Protein AF-A0A136PRM9-F1 (afdb_monomer_lite)

Radius of gyration: 19.66 Å; chains: 1; bounding box: 31×57×50 Å

Secondary structure (DSSP, 8-state):
-PPPPPPPPHHHHHHHHHHHHT-----EE-EEEEETTEEEEEEEETTEEEEEEEE---TT--S--EEEEEEEETTEEEEEEEEE--SSEE-PPEEEE--TT--EEEEEEEEEE-TTS-EEEEEEPPPEEE-

Foldseek 3Di:
DDDDDDDDDPVVVVVVVVCVVVPAFDKDAWAWDDDQQKIWTWDDDDQKIKIWMFRRDCRQHDAWFKKWKWKQWQNRTDTFDIDIGHDGTIDDIGMDGNDPPDWTKIKMWIWTAHNVRHTPGTDIIIIITHD

Structure (mmCIF, N/CA/C/O backbone):
data_AF-A0A136PRM9-F1
#
_entry.id   AF-A0A136PRM9-F1
#
loop_
_atom_site.group_PDB
_atom_site.id
_atom_site.type_symbol
_atom_site.label_atom_id
_atom_site.label_alt_id
_atom_site.label_comp_id
_atom_site.label_asym_id
_atom_site.label_entity_id
_atom_site.label_seq_id
_atom_site.pdbx_PDB_ins_code
_atom_site.Cartn_x
_atom_site.Cartn_y
_atom_site.Cartn_z
_atom_site.occupancy
_atom_site.B_iso_or_equiv
_atom_site.auth_seq_id
_atom_site.auth_comp_id
_atom_site.auth_asym_id
_atom_site.auth_atom_id
_atom_site.pdbx_PDB_model_num
ATOM 1 N N . MET A 1 1 ? 17.173 -46.806 -6.694 1.00 51.62 1 MET A N 1
ATOM 2 C CA . MET A 1 1 ? 17.937 -45.981 -7.653 1.00 51.62 1 MET A CA 1
ATOM 3 C C . MET A 1 1 ? 16.941 -45.084 -8.357 1.00 51.62 1 MET A C 1
ATOM 5 O O . MET A 1 1 ? 16.127 -45.587 -9.121 1.00 51.62 1 MET A O 1
ATOM 9 N N . GLU A 1 2 ? 16.925 -43.801 -8.018 1.00 59.72 2 GLU A N 1
ATOM 10 C CA . GLU A 1 2 ? 16.049 -42.818 -8.657 1.00 59.72 2 GLU A CA 1
ATOM 11 C C . GLU A 1 2 ? 16.639 -42.483 -10.033 1.00 59.72 2 GLU A C 1
ATOM 13 O O . GLU A 1 2 ? 17.811 -42.121 -10.139 1.00 59.72 2 GLU A O 1
ATOM 18 N N . LYS A 1 3 ? 15.883 -42.727 -11.111 1.00 69.00 3 LYS A N 1
ATOM 19 C CA . LYS A 1 3 ? 16.324 -42.374 -12.465 1.00 69.00 3 LYS A CA 1
ATOM 20 C C . LYS A 1 3 ? 16.215 -40.862 -12.614 1.00 69.00 3 LYS A C 1
ATOM 22 O O . LYS A 1 3 ? 15.136 -40.316 -12.409 1.00 69.00 3 LYS A O 1
ATOM 27 N N . ASN A 1 4 ? 17.306 -40.217 -13.021 1.00 71.88 4 ASN A N 1
ATOM 28 C CA . ASN A 1 4 ? 17.274 -38.803 -13.375 1.00 71.88 4 ASN A CA 1
ATOM 29 C C . ASN A 1 4 ? 16.205 -38.550 -14.451 1.00 71.88 4 ASN A C 1
ATOM 31 O O . ASN A 1 4 ? 16.065 -39.370 -15.370 1.00 71.88 4 ASN A O 1
ATOM 35 N N . PRO A 1 5 ? 15.460 -37.437 -14.356 1.00 75.44 5 PRO A N 1
ATOM 36 C CA . PRO A 1 5 ? 14.480 -37.088 -15.367 1.00 75.44 5 PRO A CA 1
ATOM 37 C C . PRO A 1 5 ? 15.162 -36.902 -16.732 1.00 75.44 5 PRO A C 1
ATOM 39 O O . PRO A 1 5 ? 16.322 -36.479 -16.796 1.00 75.44 5 PRO A O 1
ATOM 42 N N . PRO A 1 6 ? 14.464 -37.234 -17.832 1.00 80.19 6 PRO A N 1
ATOM 43 C CA . PRO A 1 6 ? 15.000 -37.043 -19.169 1.00 80.19 6 PRO A CA 1
ATOM 44 C C . PRO A 1 6 ? 15.274 -35.553 -19.431 1.00 80.19 6 PRO A C 1
ATOM 46 O O . PRO A 1 6 ? 14.539 -34.695 -18.930 1.00 80.19 6 PRO A O 1
ATOM 49 N N . PRO A 1 7 ? 16.312 -35.228 -20.221 1.00 79.00 7 PRO A N 1
ATOM 50 C CA . PRO A 1 7 ? 16.608 -33.849 -20.571 1.00 79.00 7 PRO A CA 1
ATOM 51 C C . PRO A 1 7 ? 15.445 -33.218 -21.360 1.00 79.00 7 PRO A C 1
ATOM 53 O O . PRO A 1 7 ? 14.710 -33.927 -22.057 1.00 79.00 7 PRO A O 1
ATOM 56 N N . PRO A 1 8 ? 15.268 -31.886 -21.280 1.00 81.38 8 PRO A N 1
ATOM 57 C CA . PRO A 1 8 ? 14.227 -31.190 -22.023 1.00 81.38 8 PRO A CA 1
ATOM 58 C C . PRO A 1 8 ? 14.375 -31.406 -23.531 1.00 81.38 8 PRO A C 1
ATOM 60 O O . PRO A 1 8 ? 15.483 -31.432 -24.064 1.00 81.38 8 PRO A O 1
ATOM 63 N N . SER A 1 9 ? 13.246 -31.510 -24.235 1.00 88.38 9 SER A N 1
ATOM 64 C CA . SER A 1 9 ? 13.254 -31.574 -25.700 1.00 88.38 9 SER A CA 1
ATOM 65 C C . SER A 1 9 ? 13.833 -30.295 -26.319 1.00 88.38 9 SER A C 1
ATOM 67 O O . SER A 1 9 ? 13.695 -29.201 -25.769 1.00 88.38 9 SER A O 1
ATOM 69 N N . GLU A 1 10 ? 14.401 -30.403 -27.520 1.00 84.31 10 GLU A N 1
ATOM 70 C CA . GLU A 1 10 ? 14.920 -29.253 -28.277 1.00 84.31 10 GLU A CA 1
ATOM 71 C C . GLU A 1 10 ? 13.845 -28.171 -28.508 1.00 84.31 10 GLU A C 1
ATOM 73 O O . GLU A 1 10 ? 14.126 -26.973 -28.502 1.00 84.31 10 GLU A O 1
ATOM 78 N N . ARG A 1 11 ? 12.579 -28.589 -28.634 1.00 84.00 11 ARG A N 1
ATOM 79 C CA . ARG A 1 11 ? 11.422 -27.693 -28.739 1.00 84.00 11 ARG A CA 1
ATOM 80 C C . ARG A 1 11 ? 11.178 -26.906 -27.448 1.00 84.00 11 ARG A C 1
ATOM 82 O O . ARG A 1 11 ? 10.873 -25.720 -27.522 1.00 84.00 11 ARG A O 1
ATOM 89 N N . ALA A 1 12 ? 11.339 -27.538 -26.285 1.00 79.75 12 ALA A N 1
ATOM 90 C CA . ALA A 1 12 ? 11.230 -26.864 -24.990 1.00 79.75 12 ALA A CA 1
ATOM 91 C C . ALA A 1 12 ? 12.366 -25.849 -24.785 1.00 79.75 12 ALA A C 1
ATOM 93 O O . ALA A 1 12 ? 12.124 -24.748 -24.298 1.00 79.75 12 ALA A O 1
ATOM 94 N N . LEU A 1 13 ? 13.582 -26.184 -25.228 1.00 82.62 13 LEU A N 1
ATOM 95 C CA . LEU A 1 13 ? 14.729 -25.272 -25.181 1.00 82.62 13 LEU A CA 1
ATOM 96 C C . LEU A 1 13 ? 14.535 -24.052 -26.097 1.00 82.62 13 LEU A C 1
ATOM 98 O O . LEU A 1 13 ? 14.802 -22.928 -25.676 1.00 82.62 13 LEU A O 1
ATOM 102 N N . LYS A 1 14 ? 14.012 -24.246 -27.318 1.00 80.88 14 LYS A N 1
ATOM 103 C CA . LYS A 1 14 ? 13.691 -23.140 -28.241 1.00 80.88 14 LYS A CA 1
ATOM 104 C C . LYS A 1 14 ? 12.583 -22.233 -27.701 1.00 80.88 14 LYS A C 1
ATOM 106 O O . LYS A 1 14 ? 12.742 -21.018 -27.739 1.00 80.88 14 LYS A O 1
ATOM 111 N N . ALA A 1 15 ? 11.519 -22.804 -27.133 1.00 74.88 15 ALA A N 1
ATOM 112 C CA . ALA A 1 15 ? 10.437 -22.029 -26.522 1.00 74.88 15 ALA A CA 1
ATOM 113 C C . ALA A 1 15 ? 10.924 -21.193 -25.322 1.00 74.88 15 ALA A C 1
ATOM 115 O O . ALA A 1 15 ? 10.594 -20.015 -25.219 1.00 74.88 15 ALA A O 1
ATOM 116 N N . ALA A 1 16 ? 11.765 -21.763 -24.452 1.00 70.56 16 ALA A N 1
ATOM 117 C CA . ALA A 1 16 ? 12.363 -21.027 -23.339 1.00 70.56 16 ALA A CA 1
ATOM 118 C C . ALA A 1 16 ? 13.270 -19.879 -23.822 1.00 70.56 16 ALA A C 1
ATOM 120 O O . ALA A 1 16 ? 13.211 -18.777 -23.281 1.00 70.56 16 ALA A O 1
ATOM 121 N N . ALA A 1 17 ? 14.065 -20.110 -24.872 1.00 71.38 17 ALA A N 1
ATOM 122 C CA . ALA A 1 17 ? 14.927 -19.086 -25.458 1.00 71.38 17 ALA A CA 1
ATOM 123 C C . ALA A 1 17 ? 14.134 -17.942 -26.121 1.00 71.38 17 ALA A C 1
ATOM 125 O O . ALA A 1 17 ? 14.548 -16.785 -26.051 1.00 71.38 17 ALA A O 1
ATOM 126 N N . GLU A 1 18 ? 12.989 -18.235 -26.745 1.00 70.19 18 GLU A N 1
ATOM 127 C CA . GLU A 1 18 ? 12.084 -17.209 -27.281 1.00 70.19 18 GLU A CA 1
ATOM 128 C C . GLU A 1 18 ? 11.414 -16.396 -26.168 1.00 70.19 18 GLU A C 1
ATOM 130 O O . GLU A 1 18 ? 11.421 -15.167 -26.240 1.00 70.19 18 GLU A O 1
ATOM 135 N N . MET A 1 19 ? 10.948 -17.046 -25.094 1.00 62.09 19 MET A N 1
ATOM 136 C CA . MET A 1 19 ? 10.431 -16.352 -23.904 1.00 62.09 19 MET A CA 1
ATOM 137 C C . MET A 1 19 ? 11.480 -15.432 -23.266 1.00 62.09 19 MET A C 1
ATOM 139 O O . MET A 1 19 ? 11.143 -14.365 -22.760 1.00 62.09 19 MET A O 1
ATOM 143 N N . GLN A 1 20 ? 12.756 -15.822 -23.312 1.00 57.91 20 GLN A N 1
ATOM 144 C CA . GLN A 1 20 ? 13.866 -15.031 -22.783 1.00 57.91 20 GLN A CA 1
ATOM 145 C C . GLN A 1 20 ? 14.173 -13.794 -23.646 1.00 57.91 20 GLN A C 1
ATOM 147 O O . GLN A 1 20 ? 14.565 -12.762 -23.109 1.00 57.91 20 GLN A O 1
ATOM 152 N N . LYS A 1 21 ? 13.952 -13.863 -24.968 1.00 56.34 21 LYS A N 1
ATOM 153 C CA . LYS A 1 21 ? 14.102 -12.721 -25.894 1.00 56.34 21 LYS A CA 1
ATOM 154 C C . LYS A 1 21 ? 12.960 -11.709 -25.804 1.00 56.34 21 LYS A C 1
ATOM 156 O O . LYS A 1 21 ? 13.160 -10.550 -26.151 1.00 56.34 21 LYS A O 1
ATOM 161 N N . SER A 1 22 ? 11.785 -12.133 -25.345 1.00 51.56 22 SER A N 1
ATOM 162 C CA . SER A 1 22 ? 10.622 -11.270 -25.112 1.00 51.56 22 SER A CA 1
ATOM 163 C C . SER A 1 22 ? 10.410 -10.927 -23.638 1.00 51.56 22 SER A C 1
ATOM 165 O O . SER A 1 22 ? 9.352 -10.399 -23.296 1.00 51.56 22 SER A O 1
ATOM 167 N N . ALA A 1 23 ? 11.347 -11.284 -22.753 1.00 54.25 23 ALA A N 1
ATOM 168 C CA . ALA A 1 23 ? 11.181 -11.058 -21.328 1.00 54.25 23 ALA A CA 1
ATOM 169 C C . ALA A 1 23 ? 11.122 -9.541 -21.079 1.00 54.25 23 ALA A C 1
ATOM 171 O O . ALA A 1 23 ? 12.111 -8.850 -21.348 1.00 54.25 23 ALA A O 1
ATOM 172 N N . PRO A 1 24 ? 9.985 -8.997 -20.598 1.00 55.19 24 PRO A N 1
ATOM 173 C CA . PRO A 1 24 ? 9.954 -7.618 -20.146 1.00 55.19 24 PRO A CA 1
ATOM 174 C C . PRO A 1 24 ? 11.023 -7.470 -19.064 1.00 55.19 24 PRO A C 1
ATOM 176 O O . PRO A 1 24 ? 11.326 -8.449 -18.367 1.00 55.19 24 PRO A O 1
ATOM 179 N N . PRO A 1 25 ? 11.638 -6.290 -18.933 1.00 58.28 25 PRO A N 1
ATOM 180 C CA . PRO A 1 25 ? 12.773 -6.206 -18.053 1.00 58.28 25 PRO A CA 1
ATOM 181 C C . PRO A 1 25 ? 12.317 -6.517 -16.608 1.00 58.28 25 PRO A C 1
ATOM 183 O O . PRO A 1 25 ? 11.164 -6.303 -16.215 1.00 58.28 25 PRO A O 1
ATOM 186 N N . LEU A 1 26 ? 13.148 -7.267 -15.887 1.00 69.62 26 LEU A N 1
ATOM 187 C CA . LEU A 1 26 ? 12.647 -8.056 -14.765 1.0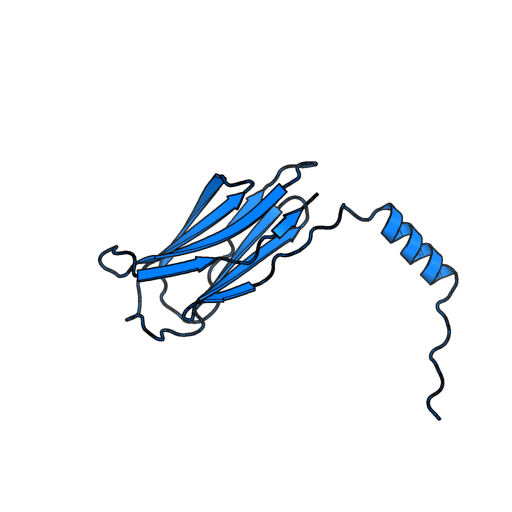0 69.62 26 LEU A CA 1
ATOM 188 C C . LEU A 1 26 ? 12.438 -7.156 -13.550 1.00 69.62 26 LEU A C 1
ATOM 190 O O . LEU A 1 26 ? 13.391 -6.650 -12.959 1.00 69.62 26 LEU A O 1
ATOM 194 N N . ALA A 1 27 ? 11.179 -6.979 -13.160 1.00 82.50 27 ALA A N 1
ATOM 195 C CA . ALA A 1 27 ? 10.856 -6.417 -11.863 1.00 82.50 27 ALA A CA 1
ATOM 196 C C . ALA A 1 27 ? 11.411 -7.322 -10.752 1.00 82.50 27 ALA A C 1
ATOM 198 O O . ALA A 1 27 ? 11.401 -8.549 -10.865 1.00 82.50 27 ALA A O 1
ATOM 199 N N . SER A 1 28 ? 11.921 -6.719 -9.683 1.00 87.19 28 SER A N 1
ATOM 200 C CA . SER A 1 28 ? 12.563 -7.436 -8.577 1.00 87.19 28 SER A CA 1
ATOM 201 C C . SER A 1 28 ? 12.205 -6.823 -7.227 1.00 87.19 28 SER A C 1
ATOM 203 O O . SER A 1 28 ? 11.716 -5.697 -7.147 1.00 87.19 28 SER A O 1
ATOM 205 N N . GLY A 1 29 ? 12.419 -7.580 -6.153 1.00 89.88 29 GLY A N 1
ATOM 206 C CA . GLY A 1 29 ? 11.919 -7.210 -4.832 1.00 89.88 29 GLY A CA 1
ATOM 207 C C . GLY A 1 29 ? 10.399 -7.369 -4.736 1.00 89.88 29 GLY A C 1
ATOM 208 O O . GLY A 1 29 ? 9.823 -8.278 -5.332 1.00 89.88 29 GLY A O 1
ATOM 209 N N . GLY A 1 30 ? 9.765 -6.489 -3.967 1.00 92.69 30 GLY A N 1
ATOM 210 C CA . GLY A 1 30 ? 8.337 -6.535 -3.675 1.00 92.69 30 GLY A CA 1
ATOM 211 C C . GLY A 1 30 ? 7.950 -7.644 -2.696 1.00 92.69 30 GLY A C 1
ATOM 212 O O . GLY A 1 30 ? 8.759 -8.103 -1.886 1.00 92.69 30 GLY A O 1
ATOM 213 N N . GLY A 1 31 ? 6.681 -8.039 -2.739 1.00 95.75 31 GLY A N 1
ATOM 214 C CA . GLY A 1 31 ? 6.083 -8.967 -1.784 1.00 95.75 31 GLY A CA 1
ATOM 215 C C . GLY A 1 31 ? 5.565 -8.263 -0.533 1.00 95.75 31 GLY A C 1
ATOM 216 O O . GLY A 1 31 ? 5.300 -7.061 -0.545 1.00 95.75 31 GLY A O 1
ATOM 217 N N . CYS A 1 32 ? 5.398 -9.032 0.540 1.00 96.50 32 CYS A N 1
ATOM 218 C CA . CYS A 1 32 ? 4.751 -8.597 1.774 1.00 96.50 32 CYS A CA 1
ATOM 219 C C . CYS A 1 32 ? 5.739 -8.478 2.934 1.00 96.50 32 CYS A C 1
ATOM 221 O O . CYS A 1 32 ? 6.664 -9.282 3.064 1.00 96.50 32 CYS A O 1
ATOM 223 N N . ARG A 1 33 ? 5.495 -7.527 3.837 1.00 95.94 33 ARG A N 1
ATOM 224 C CA . ARG A 1 33 ? 6.177 -7.439 5.132 1.00 95.94 33 ARG A CA 1
ATOM 225 C C . ARG A 1 33 ? 5.155 -7.275 6.247 1.00 95.94 33 ARG A C 1
ATOM 227 O O . ARG A 1 33 ? 4.273 -6.429 6.162 1.00 95.94 33 ARG A O 1
ATOM 234 N N . ASN A 1 34 ? 5.316 -8.069 7.303 1.00 91.88 34 ASN A N 1
ATOM 235 C CA . ASN A 1 34 ? 4.512 -7.965 8.514 1.00 91.88 34 AS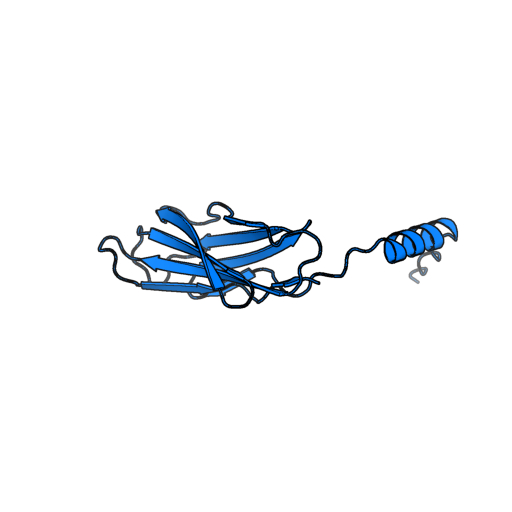N A CA 1
ATOM 236 C C . ASN A 1 34 ? 5.165 -7.011 9.518 1.00 91.88 34 ASN A C 1
ATOM 238 O O . ASN A 1 34 ? 6.358 -7.115 9.801 1.00 91.88 34 ASN A O 1
ATOM 242 N N . THR A 1 35 ? 4.392 -6.083 10.070 1.00 87.38 35 THR A N 1
ATOM 243 C CA . THR A 1 35 ? 4.808 -5.148 11.122 1.00 87.38 35 THR A CA 1
ATOM 244 C C . THR A 1 35 ? 3.643 -4.953 12.082 1.00 87.38 35 THR A C 1
ATOM 246 O O . THR A 1 35 ? 2.573 -4.535 11.661 1.00 87.38 35 THR A O 1
ATOM 249 N N . ALA A 1 36 ? 3.835 -5.300 13.361 1.00 81.88 36 ALA A N 1
ATOM 250 C CA . ALA A 1 36 ? 2.838 -5.116 14.426 1.00 81.88 36 ALA A CA 1
ATOM 251 C C . ALA A 1 36 ? 1.413 -5.607 14.069 1.00 81.88 36 ALA A C 1
ATOM 253 O O . ALA A 1 36 ? 0.425 -4.933 14.333 1.00 81.88 36 ALA A O 1
ATOM 254 N N . GLY A 1 37 ? 1.303 -6.779 13.433 1.00 85.38 37 GLY A N 1
ATOM 255 C CA . GLY A 1 37 ? 0.012 -7.347 13.031 1.00 85.38 37 GLY A CA 1
ATOM 256 C C . GLY A 1 37 ? -0.540 -6.842 11.694 1.00 85.38 37 GLY A C 1
ATOM 257 O O . GLY A 1 37 ? -1.576 -7.341 11.268 1.00 85.38 37 GLY A O 1
ATOM 258 N N . LEU A 1 38 ? 0.151 -5.932 11.002 1.00 90.69 38 LEU A N 1
ATOM 259 C CA . LEU A 1 38 ? -0.193 -5.447 9.665 1.00 90.69 38 LEU A CA 1
ATOM 260 C C . LEU A 1 38 ? 0.754 -6.046 8.615 1.00 90.69 38 LEU A C 1
ATOM 262 O O . LEU A 1 38 ? 1.966 -5.858 8.699 1.00 90.69 38 LEU A O 1
ATOM 266 N N . GLY A 1 39 ? 0.224 -6.763 7.629 1.00 94.81 39 GLY A N 1
ATOM 267 C CA . GLY A 1 39 ? 0.974 -7.258 6.475 1.00 94.81 39 GLY A CA 1
ATOM 268 C C . GLY A 1 39 ? 0.794 -6.329 5.286 1.00 94.81 39 GLY A C 1
ATOM 269 O O . GLY A 1 39 ? -0.291 -6.295 4.731 1.00 94.81 39 GLY A O 1
ATOM 270 N N . VAL A 1 40 ? 1.820 -5.583 4.883 1.00 97.44 40 VAL A N 1
ATOM 271 C CA . VAL A 1 40 ? 1.733 -4.633 3.759 1.00 97.44 40 VAL A CA 1
ATOM 272 C C . VAL A 1 40 ? 2.500 -5.183 2.567 1.00 97.44 40 VAL A C 1
ATOM 274 O O . VAL A 1 40 ? 3.653 -5.598 2.726 1.00 97.44 40 VAL A O 1
ATOM 277 N N . CYS A 1 41 ? 1.885 -5.182 1.385 1.00 98.00 41 CYS A N 1
ATOM 278 C CA . CYS A 1 41 ? 2.469 -5.775 0.190 1.00 98.00 41 CYS A CA 1
ATOM 279 C C . CYS A 1 41 ? 2.536 -4.817 -0.997 1.00 98.00 41 CYS A C 1
ATOM 281 O O . CYS A 1 41 ? 1.783 -3.846 -1.106 1.00 98.00 41 CYS A O 1
ATOM 283 N N . ILE A 1 42 ? 3.453 -5.124 -1.911 1.00 98.19 42 ILE A N 1
ATOM 284 C CA . ILE A 1 42 ? 3.526 -4.510 -3.232 1.00 98.19 42 ILE A CA 1
ATOM 285 C C . ILE A 1 42 ? 3.910 -5.552 -4.284 1.00 98.19 42 ILE A C 1
ATOM 287 O O . ILE A 1 42 ? 4.666 -6.486 -4.020 1.00 98.19 42 ILE A O 1
ATOM 291 N N . SER A 1 43 ? 3.412 -5.363 -5.497 1.00 95.38 43 SER A N 1
ATOM 292 C CA . SER A 1 43 ? 3.863 -6.061 -6.697 1.00 95.38 43 SER A CA 1
ATOM 293 C C . SER A 1 43 ? 3.888 -5.097 -7.880 1.00 95.38 43 SER A C 1
ATOM 295 O O . SER A 1 43 ? 3.275 -4.025 -7.834 1.00 95.38 43 SER A O 1
ATOM 297 N N . TRP A 1 44 ? 4.593 -5.469 -8.947 1.00 93.25 44 TRP A N 1
ATOM 298 C CA . TRP A 1 44 ? 4.539 -4.768 -10.226 1.00 93.25 44 TRP A CA 1
ATOM 299 C C . TRP A 1 44 ? 4.268 -5.745 -11.366 1.00 93.25 44 TRP A C 1
ATOM 301 O O . TRP A 1 44 ? 4.869 -6.816 -11.444 1.00 93.25 44 TRP A O 1
ATOM 311 N N . THR A 1 45 ? 3.356 -5.370 -12.256 1.00 88.62 45 THR A N 1
ATOM 312 C CA . THR A 1 45 ? 3.070 -6.101 -13.491 1.00 88.62 45 THR A CA 1
ATOM 313 C C . THR A 1 45 ? 2.508 -5.139 -14.531 1.00 88.62 45 THR A C 1
ATOM 315 O O . THR A 1 45 ? 1.730 -4.252 -14.189 1.00 88.62 45 THR A O 1
ATOM 318 N N . ASN A 1 46 ? 2.892 -5.297 -15.801 1.00 85.81 46 ASN A N 1
ATOM 319 C CA . ASN A 1 46 ? 2.325 -4.555 -16.934 1.00 85.81 46 ASN A CA 1
ATOM 320 C C . ASN A 1 46 ? 2.248 -3.024 -16.722 1.00 85.81 46 ASN A C 1
ATOM 322 O O . ASN A 1 46 ? 1.205 -2.419 -16.965 1.00 85.81 46 ASN A O 1
ATOM 326 N N . ASN A 1 47 ? 3.341 -2.393 -16.271 1.00 88.50 47 ASN A N 1
ATOM 327 C CA . ASN A 1 47 ? 3.428 -0.948 -15.981 1.00 88.50 47 ASN A CA 1
ATOM 328 C C . ASN A 1 47 ? 2.501 -0.463 -14.851 1.00 88.50 47 ASN A C 1
ATOM 330 O O . ASN A 1 47 ? 2.091 0.703 -14.823 1.00 88.50 47 ASN A O 1
ATOM 334 N N . GLN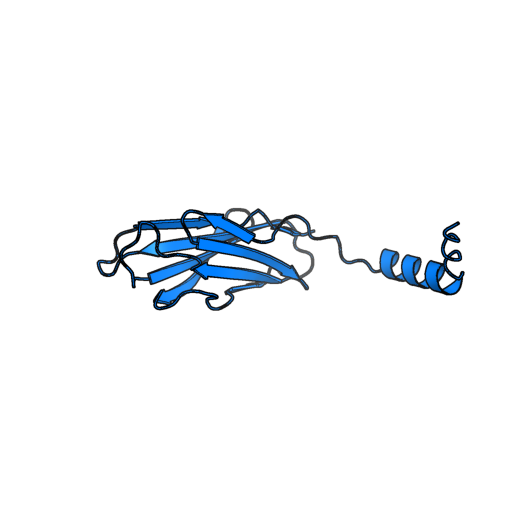 A 1 48 ? 2.142 -1.354 -13.927 1.00 92.56 48 GLN A N 1
ATOM 335 C CA . GLN A 1 48 ? 1.292 -1.039 -12.787 1.00 92.56 48 GLN A CA 1
ATOM 336 C C . GLN A 1 48 ? 1.859 -1.618 -11.500 1.00 92.56 48 GLN A C 1
ATOM 338 O O . GLN A 1 48 ? 2.159 -2.808 -11.414 1.00 92.56 48 GLN A O 1
ATOM 343 N N . HIS A 1 49 ? 1.912 -0.784 -10.467 1.00 95.25 49 HIS A N 1
ATOM 344 C CA . HIS A 1 49 ? 2.024 -1.248 -9.096 1.00 95.25 49 HIS A CA 1
ATOM 345 C C . HIS A 1 49 ? 0.664 -1.632 -8.548 1.00 95.25 49 HIS A C 1
ATOM 347 O O . HIS A 1 49 ? -0.308 -0.887 -8.714 1.00 95.25 49 HIS A O 1
ATOM 353 N N . LYS A 1 50 ? 0.638 -2.743 -7.819 1.00 96.75 50 LYS A N 1
ATOM 354 C CA . LYS A 1 50 ? -0.468 -3.109 -6.941 1.00 96.75 50 LYS A CA 1
ATOM 355 C C . LYS A 1 50 ? 0.040 -3.170 -5.517 1.00 96.75 50 LYS A C 1
ATOM 357 O O . LYS A 1 50 ? 0.960 -3.935 -5.234 1.00 96.75 50 LYS A O 1
ATOM 362 N N . GLY A 1 51 ? -0.539 -2.342 -4.661 1.00 97.50 51 GLY A N 1
ATOM 363 C CA 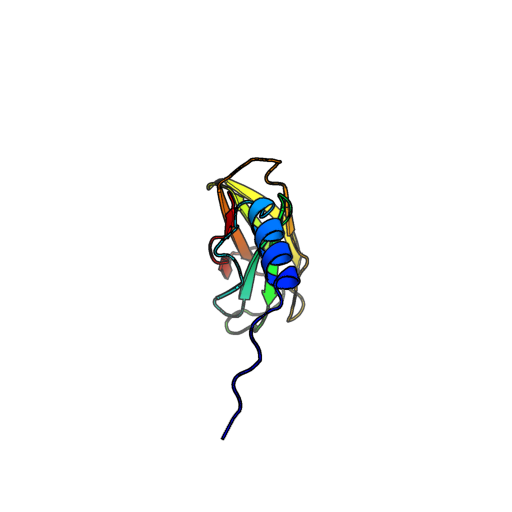. GLY A 1 51 ? -0.263 -2.322 -3.234 1.00 97.50 51 GLY A CA 1
ATOM 364 C C . GLY A 1 51 ? -1.498 -2.742 -2.461 1.00 97.50 51 GLY A C 1
ATOM 365 O O . GLY A 1 51 ? -2.580 -2.244 -2.746 1.00 97.50 51 GLY A O 1
ATOM 366 N N . ASP A 1 52 ? -1.362 -3.632 -1.495 1.00 97.06 52 ASP A N 1
ATOM 367 C CA . ASP A 1 52 ? -2.456 -4.024 -0.611 1.00 97.06 52 ASP A CA 1
ATOM 368 C C . ASP A 1 52 ? -1.942 -4.196 0.819 1.00 97.06 52 ASP A C 1
ATOM 370 O O . ASP A 1 52 ? -0.747 -4.034 1.105 1.00 97.06 52 ASP A O 1
ATOM 374 N N . PHE A 1 53 ? -2.867 -4.441 1.742 1.00 96.12 53 PHE A N 1
ATOM 375 C CA . PHE A 1 53 ? -2.50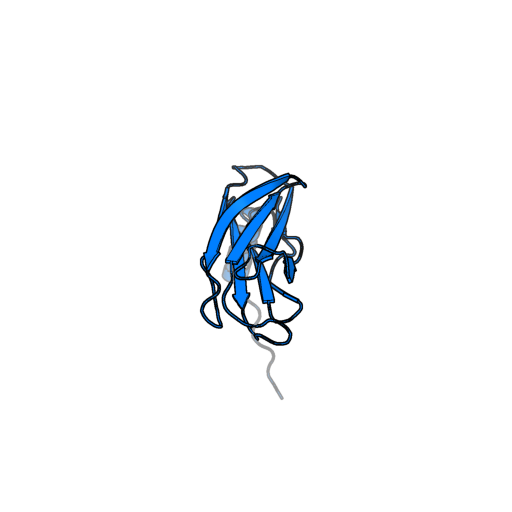4 -4.776 3.104 1.00 96.12 53 PHE A CA 1
ATOM 376 C C . PHE A 1 53 ? -3.507 -5.721 3.758 1.00 96.12 53 PHE A C 1
ATOM 378 O O . PHE A 1 53 ? -4.662 -5.835 3.345 1.00 96.12 53 PHE A O 1
ATOM 385 N N . TYR A 1 54 ? -3.033 -6.372 4.812 1.00 94.81 54 TYR A N 1
ATOM 386 C CA . TYR A 1 54 ? -3.743 -7.348 5.612 1.00 94.81 54 TYR A CA 1
ATOM 387 C C . TYR A 1 54 ? -3.654 -6.949 7.076 1.00 94.81 54 TYR A C 1
ATOM 389 O O . TYR A 1 54 ? -2.567 -6.649 7.572 1.00 94.81 54 TYR A O 1
ATOM 397 N N . VAL A 1 55 ? -4.769 -7.001 7.795 1.00 92.19 55 VAL A N 1
ATOM 398 C CA . VAL A 1 55 ? -4.743 -6.968 9.260 1.00 92.19 55 VAL A CA 1
ATOM 399 C C . VAL A 1 55 ? -4.739 -8.414 9.747 1.00 92.19 55 VAL A C 1
ATOM 401 O O . VAL A 1 55 ? -5.743 -9.111 9.662 1.00 92.19 55 VAL A O 1
ATOM 404 N N . ASN A 1 56 ? -3.594 -8.879 10.236 1.00 88.75 56 ASN A N 1
ATOM 405 C CA . ASN A 1 56 ? -3.379 -10.258 10.684 1.00 88.75 56 ASN A CA 1
ATOM 406 C C . ASN A 1 56 ? -3.673 -10.445 12.179 1.00 88.75 56 ASN A C 1
ATOM 408 O O . ASN A 1 56 ? -4.031 -11.538 12.610 1.00 88.75 56 ASN A O 1
ATOM 412 N N . SER A 1 57 ? -3.518 -9.392 12.984 1.00 85.31 57 SER A N 1
ATOM 413 C CA . SER A 1 57 ? -3.860 -9.409 14.409 1.00 85.31 57 SER A CA 1
ATOM 414 C C . SER A 1 57 ? -4.027 -7.994 14.949 1.00 85.31 57 SER A C 1
ATOM 416 O O . SER A 1 57 ? -3.319 -7.094 14.509 1.00 85.31 57 SER A O 1
ATOM 418 N N . TRP A 1 58 ? -4.844 -7.829 15.987 1.00 75.94 58 TRP A N 1
ATOM 419 C CA . TRP A 1 58 ? -5.018 -6.558 16.703 1.00 75.94 58 TRP A CA 1
ATOM 420 C C . TRP A 1 58 ? -4.010 -6.344 17.845 1.00 75.94 58 TRP A C 1
ATOM 422 O O . TRP A 1 58 ? -4.258 -5.550 18.747 1.00 75.94 58 TRP A O 1
ATOM 432 N N . ASN A 1 59 ? -2.900 -7.091 17.876 1.00 61.59 59 ASN A N 1
ATOM 433 C CA . ASN A 1 59 ? -2.019 -7.150 19.043 1.00 61.59 59 ASN A CA 1
ATOM 434 C C . ASN A 1 59 ? -1.372 -5.773 19.328 1.00 61.59 59 ASN A C 1
ATOM 436 O O . ASN A 1 59 ? -0.433 -5.374 18.645 1.00 61.59 59 ASN A O 1
ATOM 440 N N . GLY A 1 60 ? -1.906 -5.049 20.322 1.00 51.75 60 GLY A N 1
ATOM 441 C CA . GLY A 1 60 ? -1.499 -3.689 20.711 1.00 51.75 60 GLY A CA 1
ATOM 442 C C . GLY A 1 60 ? -2.407 -2.547 20.224 1.00 51.75 60 GLY A C 1
ATOM 443 O O . GLY A 1 60 ? -2.217 -1.413 20.654 1.00 51.75 60 GLY A O 1
ATOM 444 N N . ALA A 1 61 ? -3.414 -2.821 19.390 1.00 44.81 61 ALA A N 1
ATOM 445 C CA . ALA A 1 61 ? -4.362 -1.826 18.899 1.00 44.81 61 ALA A CA 1
ATOM 446 C C . ALA A 1 61 ? -5.780 -2.193 19.341 1.00 44.81 61 ALA A C 1
ATOM 448 O O . ALA A 1 61 ? -6.344 -3.204 18.923 1.00 44.81 61 ALA A O 1
ATOM 449 N N . VAL A 1 62 ? -6.382 -1.344 20.172 1.00 49.56 62 VAL A N 1
ATOM 450 C CA . VAL A 1 62 ? -7.838 -1.337 20.296 1.00 49.56 62 VAL A CA 1
ATOM 451 C C . VAL A 1 62 ? -8.384 -0.981 18.911 1.00 49.56 62 VAL A C 1
ATOM 453 O O . VAL A 1 62 ? -8.127 0.102 18.394 1.00 49.56 62 VAL A O 1
ATOM 456 N N . TYR A 1 63 ? -9.021 -1.989 18.325 1.00 58.31 63 TYR A N 1
ATOM 457 C CA . TYR A 1 63 ? -9.844 -2.067 17.126 1.00 58.31 63 TYR A CA 1
ATOM 458 C C . TYR A 1 63 ? -10.427 -0.770 16.504 1.00 58.31 63 TYR A C 1
ATOM 460 O O . TYR A 1 63 ? -10.694 0.223 17.177 1.00 58.31 63 TYR A O 1
ATOM 468 N N . TYR A 1 64 ? -10.785 -0.905 15.216 1.00 64.12 64 TYR A N 1
ATOM 469 C CA . TYR A 1 64 ? -11.638 -0.031 14.393 1.00 64.12 64 TYR A CA 1
ATOM 470 C C . TYR A 1 64 ? -11.162 1.413 14.321 1.00 64.12 64 TYR A C 1
ATOM 472 O O . TYR A 1 64 ? -11.522 2.247 15.141 1.00 64.12 64 TYR A O 1
ATOM 480 N N . GLY A 1 65 ? -10.379 1.724 13.298 1.00 82.38 65 GLY A N 1
ATOM 481 C CA . GLY A 1 65 ? -9.987 3.090 12.999 1.00 82.38 65 GLY A CA 1
ATOM 482 C C . GLY A 1 65 ? -10.000 3.322 11.502 1.00 82.38 65 GLY A C 1
ATOM 483 O O . GLY A 1 65 ? -10.908 2.866 10.810 1.00 82.38 65 GLY A O 1
ATOM 484 N N . THR A 1 66 ? -8.984 4.001 10.985 1.00 91.69 66 THR A N 1
ATOM 485 C CA . THR A 1 66 ? -8.799 4.119 9.537 1.00 91.69 66 THR A CA 1
ATOM 486 C C . THR A 1 66 ? -7.371 3.802 9.137 1.00 91.69 66 THR A C 1
ATOM 488 O O . THR A 1 66 ? -6.434 4.042 9.894 1.00 91.69 66 THR A O 1
ATOM 491 N N . ALA A 1 67 ? -7.205 3.264 7.938 1.00 93.69 67 ALA A N 1
ATOM 492 C CA . ALA A 1 67 ? -5.925 3.096 7.281 1.00 93.69 67 ALA A CA 1
ATOM 493 C C . ALA A 1 67 ? -5.871 4.015 6.061 1.00 93.69 67 ALA A C 1
ATOM 495 O O . ALA A 1 67 ? -6.789 4.006 5.237 1.00 93.69 67 ALA A O 1
ATOM 496 N N . ARG A 1 68 ? -4.802 4.803 5.939 1.00 96.19 68 ARG A N 1
ATOM 497 C CA . ARG A 1 68 ? -4.481 5.570 4.732 1.00 96.19 68 ARG A CA 1
ATOM 498 C C . ARG A 1 68 ? -3.419 4.827 3.955 1.00 96.19 68 ARG A C 1
ATOM 500 O O . ARG A 1 68 ? -2.372 4.496 4.505 1.00 96.19 68 ARG A O 1
ATOM 507 N N . VAL A 1 69 ? -3.693 4.590 2.681 1.00 97.88 69 VAL A N 1
ATOM 508 C CA . VAL A 1 69 ? -2.815 3.809 1.815 1.00 97.88 69 VAL A CA 1
ATOM 509 C C . VAL A 1 69 ? -2.171 4.715 0.783 1.00 97.88 69 VAL A C 1
ATOM 511 O O . VAL A 1 69 ? -2.845 5.473 0.076 1.00 97.88 69 VAL A O 1
ATOM 514 N N . TYR A 1 70 ? -0.853 4.596 0.685 1.00 98.31 70 TYR A N 1
ATOM 515 C CA . TYR A 1 70 ? -0.016 5.300 -0.267 1.00 98.31 70 TYR A CA 1
ATOM 516 C C . TYR A 1 70 ? 0.795 4.286 -1.069 1.00 98.31 70 TYR A C 1
ATOM 518 O O . TYR A 1 70 ? 1.231 3.263 -0.545 1.00 98.31 70 TYR A O 1
ATOM 526 N N . ILE A 1 71 ? 1.049 4.600 -2.336 1.00 98.25 71 ILE A N 1
ATOM 527 C CA . ILE A 1 71 ? 2.135 3.967 -3.090 1.00 98.25 71 ILE A CA 1
ATOM 528 C C . ILE A 1 71 ? 3.183 5.049 -3.297 1.00 98.25 71 ILE A C 1
ATOM 530 O O . ILE A 1 71 ? 2.901 6.063 -3.935 1.00 98.25 71 ILE A O 1
ATOM 534 N N . HIS A 1 72 ? 4.366 4.858 -2.725 1.00 97.94 72 HIS A N 1
ATOM 535 C CA . HIS A 1 72 ? 5.511 5.723 -2.967 1.00 97.94 72 HIS A CA 1
ATOM 536 C C . HIS A 1 72 ? 6.193 5.263 -4.243 1.00 97.94 72 HIS A C 1
ATOM 538 O O . HIS A 1 72 ? 6.481 4.079 -4.361 1.00 97.94 72 HIS A O 1
ATOM 544 N N . VAL A 1 73 ? 6.455 6.171 -5.178 1.00 96.12 73 VAL A N 1
ATOM 545 C CA . VAL A 1 73 ? 7.119 5.875 -6.456 1.00 96.12 73 VAL A CA 1
ATOM 546 C C . VAL A 1 73 ? 8.246 6.874 -6.637 1.00 96.12 73 VAL A C 1
ATOM 548 O O . VAL A 1 73 ? 8.012 8.081 -6.605 1.00 96.12 73 VAL A O 1
ATOM 551 N N . ASN A 1 74 ? 9.479 6.380 -6.761 1.00 94.44 74 ASN A N 1
ATOM 552 C CA . ASN A 1 74 ? 10.695 7.194 -6.852 1.00 94.44 74 ASN A CA 1
ATOM 553 C C . ASN A 1 74 ? 10.765 8.279 -5.758 1.00 94.44 74 ASN A C 1
ATOM 555 O O . ASN A 1 74 ? 11.095 9.433 -6.011 1.00 94.44 74 ASN A O 1
ATOM 559 N N . GLY A 1 75 ? 10.387 7.903 -4.531 1.00 91.19 75 GLY A N 1
ATOM 560 C CA . GLY A 1 75 ? 10.357 8.787 -3.360 1.00 91.19 75 GLY A CA 1
ATOM 561 C C . GLY A 1 75 ? 9.119 9.687 -3.243 1.00 91.19 75 GLY A C 1
ATOM 562 O O . GLY A 1 75 ? 8.907 10.271 -2.184 1.00 91.19 75 GLY A O 1
ATOM 563 N N . THR A 1 76 ? 8.265 9.762 -4.268 1.00 96.06 76 THR A N 1
ATOM 564 C CA . THR A 1 76 ? 7.049 10.591 -4.246 1.00 96.06 76 THR A CA 1
ATOM 565 C C . THR A 1 76 ? 5.861 9.799 -3.686 1.00 96.06 76 THR A C 1
ATOM 567 O O . THR A 1 76 ? 5.526 8.755 -4.250 1.00 96.06 76 THR A O 1
ATOM 570 N N . PRO A 1 77 ? 5.194 10.257 -2.607 1.00 96.50 77 PRO A N 1
ATOM 571 C CA . PRO A 1 77 ? 4.010 9.597 -2.063 1.00 96.50 77 PRO A CA 1
ATOM 572 C C . PRO A 1 77 ? 2.768 9.887 -2.911 1.00 96.50 77 PRO A C 1
ATOM 574 O O . PRO A 1 77 ? 2.366 11.038 -3.072 1.00 96.50 77 PRO A O 1
ATOM 577 N N . TYR A 1 78 ? 2.091 8.840 -3.379 1.00 97.62 78 TYR A N 1
ATOM 578 C CA . TYR A 1 78 ? 0.782 8.964 -4.018 1.00 97.62 78 TYR A CA 1
ATOM 579 C C . TYR A 1 78 ? -0.289 8.396 -3.098 1.00 97.62 78 TYR A C 1
ATOM 581 O O . TYR A 1 78 ? -0.386 7.176 -2.955 1.00 97.62 78 TYR A O 1
ATOM 589 N N . TYR A 1 79 ? -1.113 9.270 -2.515 1.00 98.06 79 TYR A N 1
ATOM 590 C CA . TYR A 1 79 ? -2.318 8.858 -1.791 1.00 98.06 79 TYR A CA 1
ATOM 591 C C . TYR A 1 79 ? -3.243 8.055 -2.709 1.00 98.06 79 TYR A C 1
ATOM 593 O O . TYR A 1 79 ? -3.413 8.393 -3.885 1.00 98.06 79 TYR A O 1
ATOM 601 N N . LYS A 1 80 ? -3.820 6.978 -2.175 1.00 98.12 80 LYS A N 1
ATOM 602 C CA . LYS A 1 80 ? -4.704 6.076 -2.919 1.00 98.12 80 LYS A CA 1
ATOM 603 C C . LYS A 1 80 ? -6.105 6.111 -2.365 1.00 98.12 80 LYS A C 1
ATOM 605 O O . LYS A 1 80 ? -7.031 6.463 -3.088 1.00 98.12 80 LYS A O 1
ATOM 610 N N . TYR A 1 81 ? -6.253 5.765 -1.096 1.00 98.00 81 TYR A N 1
ATOM 611 C CA . TYR A 1 81 ? -7.543 5.769 -0.432 1.00 98.00 81 TYR A CA 1
ATOM 612 C C . TYR A 1 81 ? -7.374 5.752 1.089 1.00 98.00 81 TYR A C 1
ATOM 614 O O . TYR A 1 81 ? -6.284 5.525 1.623 1.00 98.00 81 TYR A O 1
ATOM 622 N N . THR A 1 82 ? -8.497 5.969 1.767 1.00 96.44 82 THR A N 1
ATOM 623 C CA . THR A 1 82 ? -8.671 5.734 3.198 1.00 96.44 82 THR A CA 1
ATOM 624 C C . THR A 1 82 ? -9.748 4.671 3.365 1.00 96.44 82 THR A C 1
ATOM 626 O O . THR A 1 82 ? -10.757 4.719 2.662 1.00 96.44 82 THR A O 1
ATOM 629 N N . VAL A 1 83 ? -9.542 3.716 4.268 1.00 94.94 83 VAL A N 1
ATOM 630 C CA . VAL A 1 83 ? -10.508 2.646 4.560 1.00 94.94 83 VAL A CA 1
ATOM 631 C C . VAL A 1 83 ? -10.658 2.466 6.065 1.00 94.94 83 VAL A C 1
ATOM 633 O O . VAL A 1 83 ? -9.700 2.676 6.807 1.00 94.94 83 VAL A O 1
ATOM 636 N N . VAL A 1 84 ? -11.854 2.098 6.521 1.00 92.62 84 VAL A N 1
ATOM 637 C CA . VAL A 1 84 ? -12.084 1.711 7.919 1.00 92.62 84 VAL A CA 1
ATOM 638 C C . VAL A 1 84 ? -11.529 0.309 8.130 1.00 92.62 84 VAL A C 1
ATOM 640 O O . VAL A 1 84 ? -11.823 -0.579 7.340 1.00 92.62 84 VAL A O 1
ATOM 643 N N . THR A 1 85 ? -10.729 0.108 9.176 1.00 89.56 85 THR A N 1
ATOM 644 C CA . THR A 1 85 ? -10.181 -1.212 9.516 1.00 89.56 85 THR A CA 1
ATOM 645 C C . THR A 1 85 ? -11.113 -1.966 10.466 1.00 89.56 85 THR A C 1
ATOM 647 O O . THR A 1 85 ? -10.942 -1.926 11.682 1.00 89.56 85 THR A O 1
ATOM 650 N N . ASP A 1 86 ? -12.137 -2.621 9.925 1.00 88.38 86 ASP A N 1
ATOM 651 C CA . ASP A 1 86 ? -13.230 -3.262 10.673 1.00 88.38 86 ASP A CA 1
ATOM 652 C C . ASP A 1 86 ? -13.127 -4.795 10.792 1.00 88.38 86 ASP A C 1
ATOM 654 O O . ASP A 1 86 ? -13.857 -5.398 11.578 1.00 88.38 86 ASP A O 1
ATOM 658 N N . HIS A 1 87 ? -12.204 -5.434 10.074 1.00 89.88 87 HIS A N 1
ATOM 659 C CA . HIS A 1 87 ? -12.018 -6.887 10.105 1.00 89.88 87 HIS A CA 1
ATOM 660 C C . HIS A 1 87 ? -10.549 -7.318 9.987 1.00 89.88 87 HIS A C 1
ATOM 662 O O . HIS A 1 87 ? -9.663 -6.542 9.622 1.00 89.88 87 HIS A O 1
ATOM 668 N N . LEU A 1 88 ? -10.286 -8.581 10.328 1.00 91.00 88 LEU A N 1
ATOM 669 C CA . LEU A 1 88 ? -9.018 -9.237 10.014 1.00 91.00 88 LEU A CA 1
ATOM 670 C C . LEU A 1 88 ? -9.034 -9.731 8.567 1.00 91.00 88 LEU A C 1
ATOM 672 O O . LEU A 1 88 ? -10.068 -10.175 8.073 1.00 91.00 88 LEU A O 1
ATOM 676 N N . GLY A 1 89 ? -7.871 -9.730 7.926 1.00 93.19 89 GLY A N 1
ATOM 677 C CA . GLY A 1 89 ? -7.700 -10.166 6.546 1.00 93.19 89 GLY A CA 1
ATOM 678 C C . GLY A 1 89 ? -7.399 -9.016 5.596 1.00 93.19 89 GLY A C 1
ATOM 679 O O . GLY A 1 89 ? -6.855 -7.988 6.001 1.00 93.19 89 GLY A O 1
ATOM 680 N N . ALA A 1 90 ? -7.683 -9.253 4.318 1.00 95.44 90 ALA A N 1
ATOM 681 C CA . ALA A 1 90 ? -7.279 -8.401 3.210 1.00 95.44 90 ALA A CA 1
ATOM 682 C C . ALA A 1 90 ? -8.158 -7.156 3.075 1.00 95.44 90 ALA A C 1
ATOM 684 O O . ALA A 1 90 ? -9.383 -7.238 3.124 1.00 95.44 90 ALA A O 1
ATOM 685 N N . TYR A 1 91 ? -7.521 -6.030 2.782 1.00 95.38 91 TYR A N 1
ATOM 686 C CA . TYR A 1 91 ? -8.179 -4.781 2.413 1.00 95.38 91 TYR A CA 1
ATOM 687 C C . TYR A 1 91 ? -8.002 -4.495 0.913 1.00 95.38 91 TYR A C 1
ATOM 689 O O . TYR A 1 91 ? -7.178 -5.138 0.257 1.00 95.38 91 TYR A O 1
ATOM 697 N N . PRO A 1 92 ? -8.777 -3.559 0.327 1.00 97.06 92 PRO A N 1
ATOM 698 C CA . PRO A 1 92 ? -8.765 -3.316 -1.115 1.00 97.06 92 PRO A CA 1
ATOM 699 C C . PRO A 1 92 ? -7.365 -3.061 -1.691 1.00 97.06 92 PRO A C 1
ATOM 701 O O . PRO A 1 92 ? -6.556 -2.351 -1.106 1.00 97.06 92 PRO A O 1
ATOM 704 N N . ALA A 1 93 ? -7.069 -3.568 -2.883 1.00 96.50 93 ALA A N 1
ATOM 705 C CA . ALA A 1 93 ? -5.799 -3.256 -3.532 1.00 96.50 93 ALA A CA 1
ATOM 706 C C . ALA A 1 93 ? -5.805 -1.830 -4.116 1.00 96.50 93 ALA A C 1
ATOM 708 O O . ALA A 1 93 ? -6.708 -1.439 -4.855 1.00 96.50 93 ALA A O 1
ATOM 709 N N . ALA A 1 94 ? -4.760 -1.059 -3.832 1.00 97.38 94 ALA A N 1
ATOM 710 C CA . ALA A 1 94 ? -4.431 0.176 -4.522 1.00 97.38 94 ALA A CA 1
ATOM 711 C C . ALA A 1 94 ? -3.682 -0.111 -5.826 1.00 97.38 94 ALA A C 1
ATOM 713 O O . ALA A 1 94 ? -2.844 -1.008 -5.894 1.00 97.38 94 ALA A O 1
ATOM 714 N N . THR A 1 95 ? -3.929 0.708 -6.849 1.00 97.38 95 THR A N 1
ATOM 715 C CA . THR A 1 95 ? -3.203 0.644 -8.124 1.00 97.38 95 THR A CA 1
ATOM 716 C C . THR A 1 95 ? -2.490 1.965 -8.414 1.00 97.38 95 THR A C 1
ATOM 718 O O . THR A 1 95 ? -2.988 3.055 -8.105 1.00 97.38 95 THR A O 1
ATOM 721 N N . HIS A 1 96 ? -1.308 1.888 -9.019 1.00 96.31 96 HIS A N 1
ATOM 722 C CA . HIS A 1 96 ? -0.626 3.047 -9.586 1.00 96.31 96 HIS A CA 1
ATOM 723 C C . HIS A 1 96 ? 0.041 2.688 -10.909 1.00 96.31 96 HIS A C 1
ATOM 725 O O . HIS A 1 96 ? 0.865 1.781 -10.959 1.00 96.31 96 HIS A O 1
ATOM 731 N N . ASN A 1 97 ? -0.293 3.422 -11.966 1.00 94.00 97 ASN A N 1
ATOM 732 C CA . ASN A 1 97 ? 0.335 3.260 -13.272 1.00 94.00 97 ASN A CA 1
ATOM 733 C C . ASN A 1 97 ? 1.707 3.943 -13.264 1.00 94.00 97 ASN A C 1
ATOM 735 O O . ASN A 1 97 ? 1.780 5.131 -12.961 1.00 94.00 97 ASN A O 1
ATOM 739 N N . THR A 1 98 ? 2.767 3.223 -13.628 1.00 84.94 98 THR A N 1
ATOM 740 C CA . THR A 1 98 ? 4.123 3.786 -13.757 1.00 84.94 98 THR A CA 1
ATOM 741 C C . THR A 1 98 ? 4.352 4.433 -15.123 1.00 84.94 98 THR A C 1
ATOM 743 O O . THR A 1 98 ? 5.260 5.244 -15.271 1.00 84.94 98 THR A O 1
ATOM 746 N N . GLY A 1 99 ? 3.520 4.110 -16.118 1.00 78.81 99 GLY A N 1
ATOM 747 C CA . GLY A 1 99 ? 3.714 4.514 -17.514 1.00 78.81 99 GLY A CA 1
ATOM 748 C C . GLY A 1 99 ? 4.601 3.528 -18.280 1.00 78.81 99 GLY A C 1
ATOM 749 O O . GLY A 1 99 ? 5.381 2.789 -17.688 1.00 78.81 99 GLY A O 1
ATOM 750 N N . SER A 1 100 ? 4.441 3.474 -19.602 1.00 76.19 100 SER A N 1
ATOM 751 C CA . SER A 1 100 ? 5.226 2.573 -20.454 1.00 76.19 100 SER A CA 1
ATOM 752 C C . SER A 1 100 ? 6.678 3.036 -20.556 1.00 76.19 100 SER A C 1
ATOM 754 O O . SER A 1 100 ? 6.926 4.197 -20.872 1.00 76.19 100 SER A O 1
ATOM 756 N N . GLY A 1 101 ? 7.625 2.119 -20.342 1.00 73.75 101 GLY A N 1
ATOM 757 C CA . GLY A 1 101 ? 9.061 2.395 -20.472 1.00 73.75 101 GLY A CA 1
ATOM 758 C C . GLY A 1 101 ? 9.648 3.264 -19.358 1.00 73.75 101 GLY A C 1
ATOM 759 O O . GLY A 1 101 ? 10.727 3.822 -19.540 1.00 73.75 101 GLY A O 1
ATOM 760 N N . SER A 1 102 ? 8.940 3.421 -18.237 1.00 82.50 102 SER A N 1
ATOM 761 C CA . SER A 1 102 ? 9.480 4.066 -17.042 1.00 82.50 102 SER A CA 1
ATOM 762 C C . SER A 1 102 ? 10.116 3.041 -16.125 1.00 82.50 102 SER A C 1
ATOM 764 O O . SER A 1 102 ? 9.579 1.948 -16.018 1.00 82.50 102 SER A O 1
ATOM 766 N N . SER A 1 103 ? 11.153 3.460 -15.398 1.00 89.19 103 SER A N 1
ATOM 767 C CA . SER A 1 103 ? 11.903 2.656 -14.435 1.00 89.19 103 SER A CA 1
ATOM 768 C C . SER A 1 103 ? 11.872 3.269 -13.039 1.00 89.19 103 SER A C 1
ATOM 770 O O . SER A 1 103 ? 11.615 4.472 -12.873 1.00 89.19 103 SER A O 1
ATOM 772 N N . GLY A 1 104 ? 12.127 2.461 -12.009 1.00 93.06 104 GLY A N 1
ATOM 773 C CA . GLY A 1 104 ? 12.200 3.008 -10.662 1.00 93.06 104 GLY A CA 1
ATOM 774 C C . GLY A 1 104 ? 12.071 2.028 -9.510 1.00 93.06 104 GLY A C 1
ATOM 775 O O . GLY A 1 104 ? 12.249 0.815 -9.637 1.00 93.06 104 GLY A O 1
ATOM 776 N N . SER A 1 105 ? 11.774 2.612 -8.348 1.00 95.00 105 SER A N 1
ATOM 777 C CA . SER A 1 105 ? 11.469 1.891 -7.115 1.00 95.00 105 SER A CA 1
ATOM 778 C C . SER A 1 105 ? 10.195 2.403 -6.453 1.00 95.00 105 SER A C 1
ATOM 780 O O . SER A 1 105 ? 9.854 3.586 -6.540 1.00 95.00 105 SER A O 1
ATOM 782 N N . ALA A 1 106 ? 9.467 1.491 -5.819 1.00 97.19 106 ALA A N 1
ATOM 783 C CA . ALA A 1 106 ? 8.205 1.782 -5.173 1.00 97.19 106 ALA A CA 1
ATOM 784 C C . ALA A 1 106 ? 7.994 0.913 -3.943 1.00 97.19 106 ALA A C 1
ATOM 786 O O . ALA A 1 106 ? 8.547 -0.177 -3.835 1.00 97.19 106 ALA A O 1
ATOM 787 N N . TYR A 1 107 ? 7.162 1.378 -3.024 1.00 98.00 107 TYR A N 1
ATOM 788 C CA . TYR A 1 107 ? 6.669 0.580 -1.907 1.00 98.00 107 TYR A CA 1
ATOM 789 C C . TYR A 1 107 ? 5.279 1.066 -1.505 1.00 98.00 107 TYR A C 1
ATOM 791 O O . TYR A 1 107 ? 4.917 2.226 -1.722 1.00 98.00 107 TYR A O 1
ATOM 799 N N . THR A 1 108 ? 4.493 0.169 -0.924 1.00 98.50 108 THR A N 1
ATOM 800 C CA . THR A 1 108 ? 3.217 0.518 -0.305 1.00 98.50 108 THR A CA 1
ATOM 801 C C . THR A 1 108 ? 3.490 0.961 1.123 1.00 98.50 108 THR A C 1
ATOM 803 O O . THR A 1 108 ? 4.204 0.274 1.856 1.00 98.50 108 THR A O 1
ATOM 806 N N . LEU A 1 109 ? 2.917 2.092 1.521 1.00 97.31 109 LEU A N 1
ATOM 807 C CA . LEU A 1 109 ? 2.901 2.567 2.901 1.00 97.31 109 LEU A CA 1
ATOM 808 C C . LEU A 1 109 ? 1.454 2.601 3.382 1.00 97.31 109 LEU A C 1
ATOM 810 O O . LEU A 1 109 ? 0.569 3.084 2.670 1.00 97.31 109 LEU A O 1
ATOM 814 N N . VAL A 1 110 ? 1.230 2.101 4.591 1.00 96.00 110 VAL A N 1
ATOM 815 C CA . VAL A 1 110 ? -0.068 2.158 5.254 1.00 96.00 110 VAL A CA 1
ATOM 816 C C . VAL A 1 110 ? 0.102 2.800 6.616 1.00 96.00 110 VAL A C 1
ATOM 818 O O . VAL A 1 110 ? 0.748 2.221 7.488 1.00 96.00 110 VAL A O 1
ATOM 821 N N . ASP A 1 111 ? -0.524 3.958 6.792 1.00 93.62 111 ASP A N 1
ATOM 822 C CA . ASP A 1 111 ? -0.628 4.634 8.082 1.00 93.62 111 ASP A CA 1
ATOM 823 C C . ASP A 1 111 ? -1.973 4.301 8.713 1.00 93.62 111 ASP A C 1
ATOM 825 O O . ASP A 1 111 ? -3.016 4.391 8.064 1.00 93.62 111 ASP A O 1
ATOM 829 N N . THR A 1 112 ? -1.962 3.938 9.988 1.00 90.50 112 THR A N 1
ATOM 830 C CA . THR A 1 112 ? -3.163 3.573 10.744 1.00 90.50 112 THR A CA 1
ATOM 831 C C . THR A 1 112 ? -3.468 4.618 11.807 1.00 90.50 112 THR A C 1
ATOM 833 O O . THR A 1 112 ? -2.576 5.146 12.476 1.00 90.50 112 THR A O 1
ATOM 836 N N . PHE A 1 113 ? -4.752 4.909 11.963 1.00 90.25 113 PHE A N 1
ATOM 837 C CA . PHE A 1 113 ? -5.286 5.926 12.855 1.00 90.25 113 PHE A CA 1
ATOM 838 C C . PHE A 1 113 ? -6.360 5.301 13.733 1.00 90.25 113 PHE A C 1
ATOM 840 O O . PHE A 1 113 ? -7.135 4.482 13.246 1.00 90.25 113 PHE A O 1
ATOM 847 N N . ASN A 1 114 ? -6.451 5.709 14.997 1.00 86.88 114 ASN A N 1
ATOM 848 C CA . ASN A 1 114 ? -7.589 5.354 15.848 1.00 86.88 114 ASN A CA 1
ATOM 849 C C . ASN A 1 114 ? -8.854 6.153 15.463 1.00 86.88 114 ASN A C 1
ATOM 851 O O . ASN A 1 114 ? -8.823 7.019 14.588 1.00 86.88 114 ASN A O 1
ATOM 855 N N . GLN A 1 115 ? -9.973 5.892 16.143 1.00 83.94 115 GLN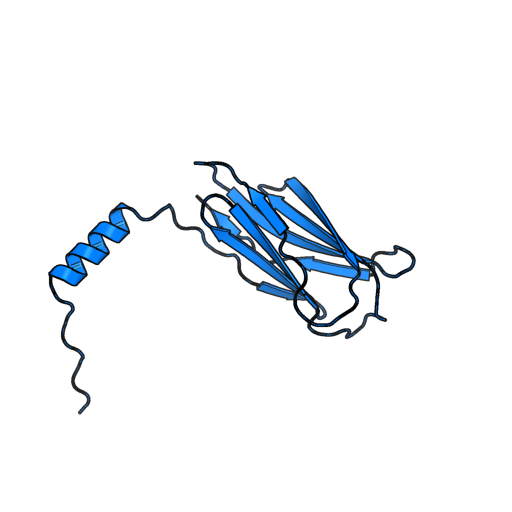 A N 1
ATOM 856 C CA . GLN A 1 115 ? -11.262 6.573 15.910 1.00 83.94 115 GLN A CA 1
ATOM 857 C C . GLN A 1 115 ? -11.212 8.089 16.113 1.00 83.94 115 GLN A C 1
ATOM 859 O O . GLN A 1 115 ? -11.973 8.823 15.492 1.00 83.94 115 GLN A O 1
ATOM 864 N N . ASN A 1 116 ? -10.281 8.560 16.942 1.00 86.19 116 ASN A N 1
ATOM 865 C CA . ASN A 1 116 ? -10.070 9.981 17.199 1.00 86.19 116 ASN A CA 1
ATOM 866 C C . ASN A 1 116 ? -9.161 10.631 16.139 1.00 86.19 116 ASN A C 1
ATOM 868 O O . ASN A 1 116 ? -8.769 11.786 16.289 1.00 86.19 116 ASN A O 1
ATOM 872 N N . GLY A 1 117 ? -8.771 9.891 15.095 1.00 84.00 117 GLY A N 1
ATOM 873 C CA . GLY A 1 117 ? -7.893 10.368 14.027 1.00 84.00 117 GLY A CA 1
ATOM 874 C C . GLY A 1 117 ? -6.422 10.507 14.431 1.00 84.00 117 GLY A C 1
ATOM 875 O O . GLY A 1 117 ? -5.652 11.118 13.695 1.00 84.00 117 GLY A O 1
ATOM 876 N N . SER A 1 118 ? -6.009 9.959 15.579 1.00 87.88 118 SER A N 1
ATOM 877 C CA . SER A 1 118 ? -4.602 9.969 16.005 1.00 87.88 118 SER A CA 1
ATOM 878 C C . SER A 1 118 ? -3.842 8.804 15.381 1.00 87.88 118 SER A C 1
ATOM 880 O O . SER A 1 118 ? -4.359 7.687 15.349 1.00 87.88 118 SER A O 1
ATOM 882 N N . VAL A 1 119 ? -2.611 9.049 14.927 1.00 87.19 119 VAL A N 1
ATOM 883 C CA . VAL A 1 119 ? -1.730 8.009 14.371 1.00 87.19 119 VAL A CA 1
ATOM 884 C C . VAL A 1 119 ? -1.394 6.991 15.458 1.00 87.19 119 VAL A C 1
ATOM 886 O O . VAL A 1 119 ? -0.932 7.365 16.534 1.00 87.19 119 VAL A O 1
ATOM 889 N N . ILE A 1 120 ? -1.609 5.709 15.166 1.00 85.19 120 ILE A N 1
ATOM 890 C CA . ILE A 1 120 ? -1.297 4.593 16.076 1.00 85.19 120 ILE A CA 1
ATOM 891 C C . ILE A 1 120 ? -0.192 3.676 15.544 1.00 85.19 120 ILE A C 1
ATOM 893 O O . ILE A 1 120 ? 0.275 2.796 16.260 1.00 85.19 120 ILE A O 1
ATOM 897 N N . GLY A 1 121 ? 0.260 3.898 14.310 1.00 86.94 121 GLY A N 1
ATOM 898 C CA . GLY A 1 121 ? 1.353 3.154 13.699 1.00 86.94 121 GLY A CA 1
ATOM 899 C C . GLY A 1 121 ? 1.116 2.938 12.215 1.00 86.94 121 GLY A C 1
ATOM 900 O O . GLY A 1 121 ? 0.339 3.655 11.584 1.00 86.94 121 GLY A O 1
ATOM 901 N N . GLY A 1 122 ? 1.764 1.922 11.663 1.00 88.88 122 GLY A N 1
ATOM 902 C CA . GLY A 1 122 ? 1.665 1.602 10.252 1.00 88.88 122 GLY A CA 1
ATOM 903 C C . GLY A 1 122 ? 2.653 0.526 9.837 1.00 88.88 122 GLY A C 1
ATOM 904 O O . GLY A 1 122 ? 3.365 -0.054 10.660 1.00 88.88 122 GLY A O 1
ATOM 905 N N . GLY A 1 123 ? 2.701 0.274 8.538 1.00 92.31 123 GLY A N 1
ATOM 906 C CA . GLY A 1 123 ? 3.615 -0.683 7.938 1.00 92.31 123 GLY A CA 1
ATOM 907 C C . GLY A 1 123 ? 3.991 -0.275 6.525 1.00 92.31 123 GLY A C 1
ATOM 908 O O . GLY A 1 123 ? 3.284 0.484 5.863 1.00 92.31 123 GLY A O 1
ATOM 909 N N . SER A 1 124 ? 5.114 -0.804 6.056 1.00 96.50 124 SER A N 1
ATOM 910 C CA . SER A 1 124 ? 5.547 -0.661 4.669 1.00 96.50 124 SER A CA 1
ATOM 911 C C . SER A 1 124 ? 5.889 -2.017 4.079 1.00 96.50 124 SER A C 1
ATOM 913 O O . SER A 1 124 ? 6.416 -2.896 4.768 1.00 96.50 124 SER A O 1
ATOM 915 N N . SER A 1 125 ? 5.593 -2.185 2.794 1.00 97.75 125 SER A N 1
ATOM 916 C CA . SER A 1 125 ? 6.083 -3.328 2.032 1.00 97.75 125 SER A CA 1
ATOM 917 C C . SER A 1 125 ? 7.602 -3.224 1.818 1.00 97.75 125 SER A C 1
ATOM 919 O O . SER A 1 125 ? 8.183 -2.144 1.964 1.00 97.75 125 SER A O 1
ATOM 921 N N . PRO A 1 126 ? 8.276 -4.308 1.397 1.00 97.75 126 PRO A N 1
ATOM 922 C CA . PRO A 1 126 ? 9.587 -4.196 0.766 1.00 97.75 126 PRO A CA 1
ATOM 923 C C . PRO A 1 126 ? 9.537 -3.285 -0.470 1.00 97.75 126 PRO A C 1
ATOM 925 O O . PRO A 1 126 ? 8.468 -3.048 -1.041 1.00 97.75 126 PRO A O 1
ATOM 928 N N . TYR A 1 127 ? 10.706 -2.819 -0.908 1.00 96.19 127 TYR A N 1
ATOM 929 C CA . TYR A 1 127 ? 10.829 -2.103 -2.173 1.00 96.19 127 TYR A CA 1
ATOM 930 C C . TYR A 1 127 ? 10.593 -3.046 -3.354 1.00 96.19 127 TYR A C 1
ATOM 932 O O . TYR A 1 127 ? 11.194 -4.116 -3.438 1.00 96.19 127 TYR A O 1
ATOM 940 N N . GLN A 1 128 ? 9.735 -2.615 -4.269 1.00 95.25 128 GLN A N 1
ATOM 941 C CA . GLN A 1 128 ? 9.565 -3.137 -5.615 1.00 95.25 128 GLN A CA 1
ATOM 942 C C . GLN A 1 128 ? 10.391 -2.290 -6.573 1.00 95.25 128 GLN A C 1
ATOM 944 O O . GLN A 1 128 ? 10.173 -1.085 -6.672 1.00 95.25 128 GLN A O 1
ATOM 949 N N . TYR A 1 129 ? 11.278 -2.926 -7.320 1.00 92.69 129 TYR A N 1
ATOM 950 C CA . TYR A 1 129 ? 12.011 -2.312 -8.418 1.00 92.69 129 TYR A CA 1
ATOM 951 C C . TYR A 1 129 ? 11.410 -2.775 -9.739 1.00 92.69 129 TYR A C 1
ATOM 953 O O . TYR A 1 129 ? 10.986 -3.931 -9.856 1.00 92.69 129 TYR A O 1
ATOM 961 N N . TRP A 1 130 ? 11.356 -1.883 -10.719 1.00 90.75 130 TRP A N 1
ATOM 962 C CA . TRP A 1 130 ? 10.951 -2.199 -12.083 1.00 90.75 130 TRP A CA 1
ATOM 963 C C . TRP A 1 130 ? 11.855 -1.443 -13.064 1.00 90.75 130 TRP A C 1
ATOM 965 O O . TRP A 1 130 ? 12.456 -0.424 -12.701 1.00 90.75 130 TRP A O 1
ATOM 975 N N . PRO A 1 131 ? 12.015 -1.997 -14.264 1.00 81.88 131 PRO A N 1
ATOM 976 C CA . PRO A 1 131 ? 12.996 -1.532 -15.235 1.00 81.88 131 PRO A CA 1
ATOM 977 C C . PRO A 1 131 ? 12.571 -0.338 -16.070 1.00 81.88 131 PRO A C 1
ATOM 979 O O . PRO A 1 131 ? 11.360 -0.060 -16.113 1.00 81.88 131 PRO A O 1
#

Sequence (131 aa):
MEKNPPPPSERALKAAAEMQKSAPPLASGGGCRNTAGLGVCISWTNNQHKGDFYVNSWNGAVYYGTARVYIHVNGTPYYKYTVVTDHLGAYPAATHNTGSGSSGSAYTLVDTFNQNGSVIGGGSSPYQYWP

pLDDT: mean 85.96, std 13.18, range [44.81, 98.5]

Organism: NCBI:txid47874